Protein AF-A0A7Y3EEB5-F1 (afdb_monomer_lite)

Secondary structure (DSSP, 8-state):
-PPPPPP----THHHHHHHHHHHHHH-HHHHHHHHHHHHHHHHHHHHHHH--STT--HHHHHHHHHHHHHHHTS---EEEEEETTEEEEE-TT---

Radius of gyration: 15.83 Å; chains: 1; bounding box: 39×32×39 Å

pLDDT: mean 84.34, std 13.28, range [39.22, 98.06]

Foldseek 3Di:
DDDQDDDDADDPVVVVVQLVVLCVPPNNVVSVVVVVVVVVVVVVSQLVVQPDDDDDDPVSSQVVVQVVCVVNVQAGWDWDDPDVPDIDIDGPPHPD

Sequence (96 aa):
MESPSPGISLPASTFVHLRAALTDVCGQRRAIQALQAAGFAAGESIAALLVTEAEAAAGTFWRRMGAHFEHSGWGSLHHAAPHPGVEVLSSPDWSE

Structure (mmCIF, N/CA/C/O backbone):
data_AF-A0A7Y3EEB5-F1
#
_entry.id   AF-A0A7Y3EEB5-F1
#
loop_
_atom_site.group_PDB
_atom_site.id
_atom_site.type_symbol
_atom_site.label_atom_id
_atom_site.label_alt_id
_atom_site.label_comp_id
_atom_site.label_asym_id
_atom_site.label_entity_id
_atom_site.label_seq_id
_atom_site.pdbx_PDB_ins_code
_atom_site.Cartn_x
_atom_site.Cartn_y
_atom_site.Cartn_z
_atom_site.occupancy
_atom_site.B_iso_or_equiv
_atom_site.auth_seq_id
_atom_site.auth_comp_id
_atom_site.auth_asym_id
_atom_site.auth_atom_id
_atom_site.pdbx_PDB_model_num
ATOM 1 N N . MET A 1 1 ? -4.879 -20.242 -14.822 1.00 39.22 1 MET A N 1
ATOM 2 C CA . MET A 1 1 ? -4.972 -18.797 -15.098 1.00 39.22 1 MET A CA 1
ATOM 3 C C . MET A 1 1 ? -6.071 -18.275 -14.187 1.00 39.22 1 MET A C 1
ATOM 5 O O . MET A 1 1 ? -7.240 -18.403 -14.530 1.00 39.22 1 MET A O 1
ATOM 9 N N . GLU A 1 2 ? -5.721 -17.888 -12.957 1.00 40.00 2 GLU A N 1
ATOM 10 C CA . GLU A 1 2 ? -6.698 -17.307 -12.026 1.00 40.00 2 GLU A CA 1
ATOM 11 C C . GLU A 1 2 ? -7.218 -15.998 -12.619 1.00 40.00 2 GLU A C 1
ATOM 13 O O . GLU A 1 2 ? -6.457 -15.209 -13.178 1.00 40.00 2 GLU A O 1
ATOM 18 N N . SER A 1 3 ? -8.537 -15.817 -12.580 1.00 45.16 3 SER A N 1
ATOM 19 C CA . SER A 1 3 ? -9.158 -14.556 -12.982 1.00 45.16 3 SER A CA 1
ATOM 20 C C . SER A 1 3 ? -8.743 -13.474 -11.982 1.00 45.16 3 SER A C 1
ATOM 22 O O . SER A 1 3 ? -8.649 -13.791 -10.795 1.00 45.16 3 SER A O 1
ATOM 24 N N . PRO A 1 4 ? -8.492 -12.223 -12.409 1.00 55.62 4 PRO A N 1
ATOM 25 C CA . PRO A 1 4 ? -8.182 -11.155 -11.468 1.00 55.62 4 PRO A CA 1
ATOM 26 C C . PRO A 1 4 ? -9.318 -11.045 -10.449 1.00 55.62 4 PRO A C 1
ATOM 28 O O . PRO A 1 4 ? -10.492 -11.008 -10.829 1.00 55.62 4 PRO A O 1
ATOM 31 N N . SER A 1 5 ? -8.973 -11.038 -9.160 1.00 60.47 5 SER A N 1
ATOM 32 C CA . SER A 1 5 ? -9.951 -10.869 -8.087 1.00 60.47 5 SER A CA 1
ATOM 33 C C . SER A 1 5 ? -10.775 -9.601 -8.337 1.00 60.47 5 SER A C 1
ATOM 35 O O . SER A 1 5 ? -10.194 -8.557 -8.648 1.00 60.47 5 SER A O 1
ATOM 37 N N . PRO A 1 6 ? -12.115 -9.658 -8.230 1.00 70.75 6 PRO A N 1
ATOM 38 C CA . PRO A 1 6 ? -12.956 -8.491 -8.456 1.00 70.75 6 PRO A CA 1
ATOM 39 C C . PRO A 1 6 ? -12.612 -7.387 -7.449 1.00 70.75 6 PRO A C 1
ATOM 41 O O . PRO A 1 6 ? -12.572 -7.623 -6.242 1.00 70.75 6 PRO A O 1
ATOM 44 N N . GLY A 1 7 ? -12.360 -6.180 -7.958 1.00 78.31 7 GLY A N 1
ATOM 45 C CA . GLY A 1 7 ? -12.159 -4.985 -7.142 1.00 78.31 7 GLY A CA 1
ATOM 46 C C . GLY A 1 7 ? -13.485 -4.393 -6.665 1.00 78.31 7 GLY A C 1
ATOM 47 O O . GLY A 1 7 ? -14.523 -4.563 -7.306 1.00 78.31 7 GLY A O 1
ATOM 48 N N . ILE A 1 8 ? -13.444 -3.668 -5.547 1.00 86.12 8 ILE A N 1
ATOM 49 C CA . ILE A 1 8 ? -14.574 -2.885 -5.037 1.00 86.12 8 ILE A CA 1
ATOM 50 C C . ILE A 1 8 ? -14.149 -1.427 -4.856 1.00 86.12 8 ILE A C 1
ATOM 52 O O . ILE A 1 8 ? -13.045 -1.152 -4.392 1.00 86.12 8 ILE A O 1
ATOM 56 N N . SER A 1 9 ? -15.029 -0.489 -5.205 1.00 87.69 9 SER A N 1
ATOM 57 C CA . SER A 1 9 ? -14.825 0.936 -4.934 1.00 87.69 9 SER A CA 1
ATOM 58 C C . SER A 1 9 ? -15.505 1.309 -3.623 1.00 87.69 9 SER A C 1
ATOM 60 O O . SER A 1 9 ? -16.696 1.056 -3.441 1.00 87.69 9 SER A O 1
ATOM 62 N N . LEU A 1 10 ? -14.750 1.925 -2.717 1.00 87.62 10 LEU A N 1
ATOM 63 C CA . LEU A 1 1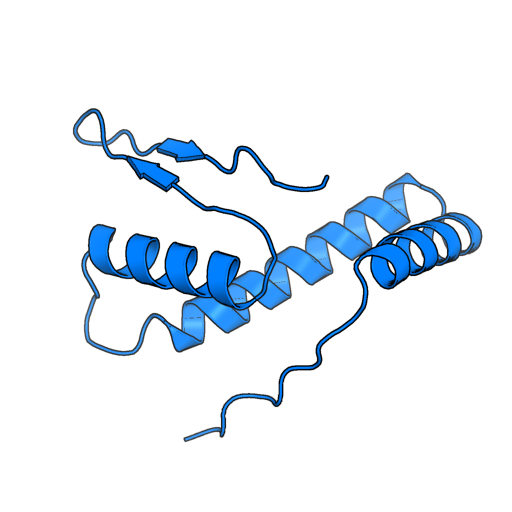0 ? -15.234 2.378 -1.417 1.00 87.62 10 LEU A CA 1
ATOM 64 C C . LEU A 1 10 ? -14.938 3.874 -1.246 1.00 87.62 10 LEU A C 1
ATOM 66 O O . LEU A 1 10 ? -13.875 4.328 -1.674 1.00 87.62 10 LEU A O 1
ATOM 70 N N . PRO A 1 11 ? -15.826 4.654 -0.601 1.00 90.19 11 PRO A N 1
ATOM 71 C CA . PRO A 1 11 ? -15.485 6.002 -0.161 1.00 90.19 11 PRO A CA 1
ATOM 72 C C . PRO A 1 11 ? -14.274 5.975 0.780 1.00 90.19 11 PRO A C 1
ATOM 74 O O . PRO A 1 11 ? -14.200 5.129 1.670 1.00 90.19 11 PRO A O 1
ATOM 77 N N . ALA A 1 12 ? -13.358 6.940 0.657 1.00 86.44 12 ALA A N 1
ATOM 78 C CA . ALA A 1 12 ? -12.169 7.011 1.517 1.00 86.44 12 ALA A CA 1
ATOM 79 C C . ALA A 1 12 ? -12.516 7.061 3.022 1.00 86.44 12 ALA A C 1
ATOM 81 O O . ALA A 1 12 ? -11.792 6.519 3.858 1.00 86.44 12 ALA A O 1
ATOM 82 N N . SER A 1 13 ? -13.676 7.630 3.375 1.00 90.38 13 SER A N 1
ATOM 83 C CA . SER A 1 13 ? -14.193 7.647 4.750 1.00 90.38 13 SER A CA 1
ATOM 84 C C . SER A 1 13 ? -14.389 6.247 5.346 1.00 90.38 13 SER A C 1
ATOM 86 O O . SER A 1 13 ? -14.284 6.087 6.562 1.00 90.38 13 SER A O 1
ATOM 88 N N . THR A 1 14 ? -14.599 5.211 4.527 1.00 92.44 14 THR A N 1
ATOM 89 C CA . THR A 1 14 ? -14.684 3.821 4.991 1.00 92.44 14 THR A CA 1
ATOM 90 C C . THR A 1 14 ? -13.402 3.385 5.703 1.00 92.44 14 THR A C 1
ATOM 92 O O . THR A 1 14 ? -13.486 2.743 6.750 1.00 92.44 14 THR A O 1
ATOM 95 N N . PHE A 1 15 ? -12.222 3.786 5.217 1.00 89.50 15 PHE A N 1
ATOM 96 C CA . PHE A 1 15 ? -10.947 3.452 5.864 1.00 89.50 15 PHE A CA 1
ATOM 97 C C . PHE A 1 15 ? -10.744 4.199 7.186 1.00 89.50 15 PHE A C 1
ATOM 99 O O . PHE A 1 15 ? -10.184 3.636 8.127 1.00 89.50 15 PHE A O 1
ATOM 106 N N . VAL A 1 16 ? -11.269 5.424 7.306 1.00 91.38 16 VAL A N 1
ATOM 107 C CA . VAL A 1 16 ? -11.270 6.177 8.573 1.00 91.38 16 VAL A CA 1
ATOM 108 C C . VAL A 1 16 ? -12.095 5.437 9.626 1.00 91.38 16 VAL A C 1
ATOM 110 O O . VAL A 1 16 ? -11.624 5.214 10.743 1.00 91.38 16 VAL A O 1
ATOM 113 N N . HIS A 1 17 ? -13.301 4.992 9.263 1.00 95.50 17 HIS A N 1
ATOM 114 C CA . HIS A 1 17 ? -14.158 4.216 10.160 1.00 95.50 17 HIS A CA 1
ATOM 115 C C . HIS A 1 17 ? -13.555 2.849 10.505 1.00 95.50 17 HIS A C 1
ATOM 117 O O . HIS A 1 17 ? -13.600 2.444 11.666 1.00 95.50 17 HIS A O 1
ATOM 123 N N . LEU A 1 18 ? -12.935 2.166 9.537 1.00 94.62 18 LEU A N 1
ATOM 124 C CA . LEU A 1 18 ? -12.254 0.892 9.771 1.00 94.62 18 LEU A CA 1
ATOM 125 C C . LEU A 1 18 ? -11.081 1.049 10.747 1.00 94.62 18 LEU A C 1
ATOM 127 O O . L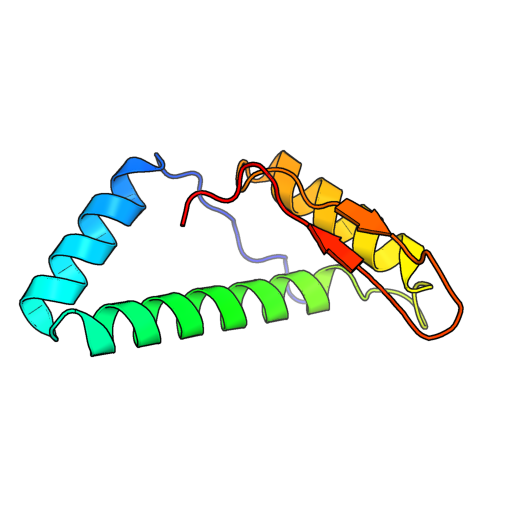EU A 1 18 ? -10.974 0.287 11.705 1.00 94.62 18 LEU A O 1
ATOM 131 N N . ARG A 1 19 ? -10.232 2.067 10.558 1.00 94.69 19 ARG A N 1
ATOM 132 C CA . ARG A 1 19 ? -9.122 2.372 11.472 1.00 94.69 19 ARG A CA 1
ATOM 133 C C . ARG A 1 19 ? -9.622 2.688 12.880 1.00 94.69 19 ARG A C 1
ATOM 135 O O . ARG A 1 19 ? -9.022 2.215 13.847 1.00 94.69 19 ARG A O 1
ATOM 142 N N . ALA A 1 20 ? -10.700 3.462 13.007 1.00 96.12 20 ALA A N 1
ATOM 143 C CA . ALA A 1 20 ? -11.305 3.779 14.299 1.00 96.12 20 ALA A CA 1
ATOM 144 C C . ALA A 1 20 ? -11.827 2.517 15.005 1.00 96.12 20 ALA A C 1
ATOM 146 O O . ALA A 1 20 ? -11.470 2.276 16.156 1.00 96.12 20 ALA A O 1
ATOM 147 N N . ALA A 1 21 ? -12.579 1.670 14.297 1.00 97.75 21 ALA A N 1
ATOM 148 C CA . ALA A 1 21 ? -13.097 0.413 14.834 1.00 97.75 21 ALA A CA 1
ATOM 149 C C . ALA A 1 21 ? -11.973 -0.552 15.249 1.00 97.75 21 ALA A C 1
ATOM 151 O O . ALA A 1 21 ? -12.007 -1.124 16.335 1.00 97.75 21 ALA A O 1
ATOM 152 N N . LEU A 1 22 ? -10.929 -0.696 14.425 1.00 97.19 22 LEU A N 1
ATOM 153 C CA . LEU A 1 22 ? -9.760 -1.509 14.771 1.00 97.19 22 LEU A CA 1
ATOM 154 C C . LEU A 1 22 ? -9.032 -0.958 16.001 1.00 97.19 22 LEU A C 1
ATOM 156 O O . LEU A 1 22 ? -8.598 -1.728 16.856 1.00 97.19 22 LEU A O 1
ATOM 160 N N . THR A 1 23 ? -8.910 0.367 16.104 1.00 97.69 23 THR A N 1
ATOM 161 C CA . THR A 1 23 ? -8.275 1.026 17.252 1.00 97.69 23 THR A CA 1
ATOM 162 C C . THR A 1 23 ? -9.043 0.763 18.542 1.00 97.69 23 THR A C 1
ATOM 164 O O . THR A 1 23 ? -8.409 0.477 19.554 1.00 97.69 23 THR A O 1
ATOM 167 N N . ASP A 1 24 ? -10.374 0.805 18.500 1.00 98.06 24 ASP A N 1
ATOM 168 C CA . ASP A 1 24 ? -11.238 0.506 19.646 1.00 98.06 24 ASP A CA 1
ATOM 169 C C . ASP A 1 24 ? -11.093 -0.957 20.105 1.00 98.06 24 ASP A C 1
ATOM 171 O O . ASP A 1 24 ? -10.890 -1.235 21.285 1.00 98.06 24 ASP A O 1
ATOM 175 N N . VAL A 1 25 ? -11.076 -1.900 19.157 1.00 97.81 25 VAL A N 1
ATOM 176 C CA . VAL A 1 25 ? -11.012 -3.340 19.457 1.00 97.81 25 VAL A CA 1
ATOM 177 C C . VAL A 1 25 ? -9.636 -3.795 19.953 1.00 97.81 25 VAL A C 1
ATOM 179 O O . VAL A 1 25 ? -9.551 -4.623 20.860 1.00 97.81 25 VAL A O 1
ATOM 182 N N . CYS A 1 26 ? -8.542 -3.327 19.342 1.00 96.31 26 CYS A N 1
ATOM 183 C CA . CYS A 1 26 ? -7.205 -3.884 19.599 1.00 96.31 26 CYS A CA 1
ATOM 184 C C . CYS A 1 26 ? -6.136 -2.867 20.028 1.00 96.31 26 CYS A C 1
ATOM 186 O O . CYS A 1 26 ? -4.994 -3.258 20.297 1.00 96.31 26 CYS A O 1
ATOM 188 N N . GLY A 1 27 ? -6.495 -1.588 20.146 1.00 97.25 27 GLY A N 1
ATOM 189 C CA . GLY A 1 27 ? -5.583 -0.498 20.472 1.00 97.25 27 GLY A CA 1
ATOM 190 C C . GLY A 1 27 ? -4.814 0.028 19.256 1.00 97.25 27 GLY A C 1
ATOM 191 O O . GLY A 1 27 ? -4.522 -0.692 18.300 1.00 97.25 27 GLY A O 1
ATOM 192 N N . GLN A 1 28 ? -4.418 1.301 19.322 1.00 95.31 28 GLN A N 1
ATOM 193 C CA . GLN A 1 28 ? -3.833 2.051 18.201 1.00 95.31 28 GLN A CA 1
ATOM 194 C C . GLN A 1 28 ? -2.645 1.346 17.531 1.00 95.31 28 GLN A C 1
ATOM 196 O O . GLN A 1 28 ? -2.593 1.248 16.308 1.00 95.31 28 GLN A O 1
ATOM 201 N N . ARG A 1 29 ? -1.689 0.828 18.315 1.00 96.44 29 ARG A N 1
ATOM 202 C CA . ARG A 1 29 ? -0.482 0.195 17.758 1.00 96.44 29 ARG A CA 1
ATOM 203 C C . ARG A 1 29 ? -0.810 -1.051 16.935 1.00 96.44 29 ARG A C 1
ATOM 205 O O . ARG A 1 29 ? -0.265 -1.216 15.850 1.00 96.44 29 ARG A O 1
ATOM 212 N N . ARG A 1 30 ? -1.688 -1.921 17.445 1.00 96.31 30 ARG A N 1
ATOM 213 C CA . ARG A 1 30 ? -2.072 -3.156 16.744 1.00 96.31 30 ARG A CA 1
ATOM 214 C C . ARG A 1 30 ? -2.940 -2.855 15.528 1.00 96.31 30 ARG A C 1
ATOM 216 O O . ARG A 1 30 ? -2.762 -3.502 14.506 1.00 96.31 30 ARG A O 1
ATOM 223 N N . ALA A 1 31 ? -3.802 -1.841 15.611 1.00 95.88 31 ALA A N 1
ATOM 224 C CA . ALA A 1 31 ? -4.585 -1.375 14.473 1.00 95.88 31 ALA A CA 1
ATOM 225 C C . ALA A 1 31 ? -3.684 -0.893 13.324 1.00 95.88 31 ALA A C 1
ATOM 227 O O . ALA A 1 31 ? -3.875 -1.313 12.188 1.00 95.88 31 ALA A O 1
ATOM 228 N N . ILE A 1 32 ? -2.658 -0.087 13.625 1.00 93.94 32 ILE A N 1
ATOM 229 C CA . ILE A 1 32 ? -1.666 0.355 12.629 1.00 93.94 32 ILE A CA 1
ATOM 230 C C . ILE A 1 32 ? -0.943 -0.847 12.012 1.00 93.94 32 ILE A C 1
ATOM 232 O O . ILE A 1 32 ? -0.878 -0.956 10.794 1.00 93.94 32 ILE A O 1
ATOM 236 N N . GLN A 1 33 ? -0.455 -1.779 12.833 1.00 95.31 33 GLN A N 1
ATOM 237 C CA . GLN A 1 33 ? 0.238 -2.976 12.341 1.00 95.31 33 GLN A CA 1
ATOM 238 C C . GLN A 1 33 ? -0.651 -3.839 11.436 1.00 95.31 33 GLN A C 1
ATOM 240 O O . GLN A 1 33 ? -0.186 -4.347 10.419 1.00 95.31 33 GLN A O 1
ATOM 245 N N . ALA A 1 34 ? -1.930 -3.993 11.785 1.00 95.12 34 ALA A N 1
ATOM 246 C CA . ALA A 1 34 ? -2.887 -4.747 10.982 1.00 95.12 34 ALA A CA 1
ATOM 247 C C . ALA A 1 34 ? -3.160 -4.069 9.631 1.00 95.12 34 ALA A C 1
ATOM 249 O O . ALA A 1 34 ? -3.171 -4.742 8.603 1.00 95.12 34 ALA A O 1
ATOM 250 N N . LEU A 1 35 ? -3.332 -2.744 9.622 1.00 93.06 35 LEU A N 1
ATOM 251 C CA . LEU A 1 35 ? -3.517 -1.972 8.391 1.00 93.06 35 LEU A CA 1
ATOM 252 C C . LEU A 1 35 ? -2.271 -2.016 7.497 1.00 93.06 35 LEU A C 1
ATOM 254 O O . LEU A 1 35 ? -2.399 -2.230 6.295 1.00 93.06 35 LEU A O 1
ATOM 258 N N . GLN A 1 36 ? -1.073 -1.919 8.079 1.00 92.19 36 GLN A N 1
ATOM 259 C CA . GLN A 1 36 ? 0.190 -2.079 7.352 1.00 92.19 36 GLN A CA 1
ATOM 260 C C . GLN A 1 36 ? 0.317 -3.472 6.727 1.00 92.19 36 GLN A C 1
ATOM 262 O O . GLN A 1 36 ? 0.683 -3.589 5.561 1.00 92.19 36 GLN A O 1
ATOM 267 N N . ALA A 1 37 ? -0.022 -4.528 7.472 1.00 94.44 37 ALA A N 1
ATOM 268 C CA . ALA A 1 37 ? -0.005 -5.894 6.952 1.00 94.44 37 ALA A CA 1
ATOM 269 C C . ALA A 1 37 ? -1.015 -6.086 5.808 1.00 94.44 37 ALA A C 1
ATOM 271 O O . ALA A 1 37 ? -0.694 -6.723 4.806 1.00 94.44 37 ALA A O 1
ATOM 272 N N . ALA A 1 38 ? -2.211 -5.500 5.928 1.00 92.94 38 ALA A N 1
ATOM 273 C CA . ALA A 1 38 ? -3.215 -5.525 4.868 1.00 92.94 38 ALA A CA 1
ATOM 274 C C . ALA A 1 38 ? -2.740 -4.777 3.610 1.00 92.94 38 ALA A C 1
ATOM 276 O O . ALA A 1 38 ? -2.872 -5.300 2.504 1.00 92.94 38 ALA A O 1
ATOM 277 N N . GLY A 1 39 ? -2.142 -3.592 3.775 1.00 90.25 39 GLY A N 1
ATOM 278 C CA . GLY A 1 39 ? -1.560 -2.820 2.676 1.00 90.25 39 GLY A CA 1
ATOM 279 C C . GLY A 1 39 ? -0.411 -3.555 1.983 1.00 90.25 39 GLY A C 1
ATOM 280 O O . GLY A 1 39 ? -0.367 -3.603 0.756 1.00 90.25 39 GLY A O 1
ATOM 281 N N . PHE A 1 40 ? 0.472 -4.198 2.752 1.00 89.69 40 PHE A N 1
ATOM 282 C CA . PHE A 1 40 ? 1.563 -5.012 2.213 1.00 89.69 40 PHE A CA 1
ATOM 283 C C . PHE A 1 40 ? 1.038 -6.182 1.367 1.00 89.69 40 PHE A C 1
ATOM 285 O O . PHE A 1 40 ? 1.429 -6.316 0.211 1.00 89.69 40 PHE A O 1
ATOM 292 N N . ALA A 1 41 ? 0.091 -6.966 1.892 1.00 91.56 41 ALA A N 1
ATOM 293 C CA . ALA A 1 41 ? -0.495 -8.099 1.171 1.00 91.56 41 ALA A CA 1
ATOM 294 C C . ALA A 1 41 ? -1.246 -7.670 -0.108 1.00 91.56 41 ALA A C 1
ATOM 296 O O . ALA A 1 41 ? -1.195 -8.354 -1.137 1.00 91.56 41 ALA A O 1
ATOM 297 N N . ALA A 1 42 ? -1.925 -6.517 -0.068 1.00 89.25 42 ALA A N 1
ATOM 298 C CA . ALA A 1 42 ? -2.534 -5.925 -1.256 1.00 89.25 42 ALA A CA 1
ATOM 299 C C . ALA A 1 42 ? -1.467 -5.546 -2.298 1.00 89.25 42 ALA A C 1
ATOM 301 O O . ALA A 1 42 ? -1.604 -5.891 -3.472 1.00 89.25 42 ALA A O 1
ATOM 302 N N . GLY A 1 43 ? -0.377 -4.905 -1.864 1.00 88.69 43 GLY A N 1
ATOM 303 C CA . GLY A 1 43 ? 0.757 -4.549 -2.715 1.00 88.69 43 GLY A CA 1
ATOM 304 C C . GLY A 1 43 ? 1.429 -5.760 -3.368 1.00 88.69 43 GLY A C 1
ATOM 305 O O . GLY A 1 43 ? 1.699 -5.723 -4.566 1.00 88.69 43 GLY A O 1
ATOM 306 N N . GLU A 1 44 ? 1.634 -6.853 -2.627 1.00 90.38 44 GLU A N 1
ATOM 307 C CA . GLU A 1 44 ? 2.168 -8.111 -3.173 1.00 90.38 44 GLU A CA 1
ATOM 308 C C . GLU A 1 44 ? 1.265 -8.684 -4.269 1.00 90.38 44 GLU A C 1
ATOM 310 O O . GLU A 1 44 ? 1.743 -9.072 -5.337 1.00 90.38 44 GLU A O 1
ATOM 315 N N . SER A 1 45 ? -0.049 -8.681 -4.036 1.00 88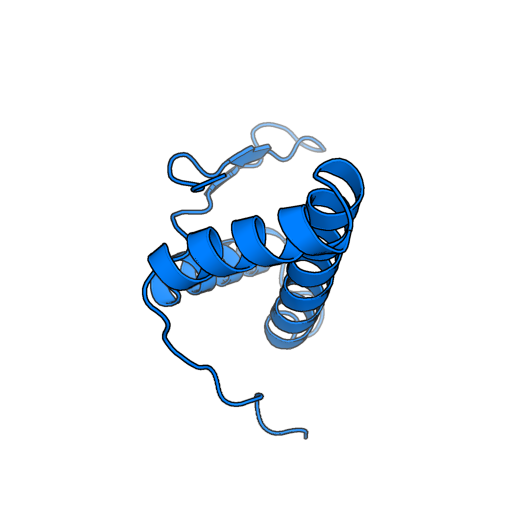.69 45 SER A N 1
ATOM 316 C CA . SER A 1 45 ? -1.031 -9.169 -5.008 1.00 88.69 45 SER A CA 1
ATOM 317 C C . SER A 1 45 ? -1.013 -8.333 -6.293 1.00 88.69 45 SER A C 1
ATOM 319 O O . SER A 1 45 ? -1.019 -8.881 -7.393 1.00 88.69 45 SER A O 1
ATOM 321 N N . ILE A 1 46 ? -0.933 -7.004 -6.169 1.00 88.06 46 ILE A N 1
ATOM 322 C CA . ILE A 1 46 ? -0.827 -6.091 -7.316 1.00 88.06 46 ILE A CA 1
ATOM 323 C C . ILE A 1 46 ? 0.498 -6.316 -8.052 1.00 88.06 46 ILE A C 1
ATOM 325 O O . ILE A 1 46 ? 0.507 -6.451 -9.274 1.00 88.06 46 ILE A O 1
ATOM 329 N N . ALA A 1 47 ? 1.616 -6.408 -7.329 1.00 87.25 47 ALA A N 1
ATOM 330 C CA . ALA A 1 47 ? 2.926 -6.645 -7.923 1.00 87.25 47 ALA A CA 1
ATOM 331 C C . ALA A 1 47 ? 2.950 -7.951 -8.733 1.00 87.25 47 ALA A C 1
ATOM 333 O O . ALA A 1 47 ? 3.414 -7.945 -9.873 1.00 87.25 47 ALA A O 1
ATOM 334 N N . ALA A 1 48 ? 2.373 -9.034 -8.205 1.00 87.38 48 ALA A N 1
ATOM 335 C CA . ALA A 1 48 ? 2.271 -10.313 -8.905 1.00 87.38 48 ALA A CA 1
ATOM 336 C C . ALA A 1 48 ? 1.480 -10.221 -10.226 1.00 87.38 48 ALA A C 1
ATOM 338 O O . ALA A 1 48 ? 1.836 -10.880 -11.200 1.00 87.38 48 ALA A O 1
ATOM 339 N N . LEU A 1 49 ? 0.444 -9.376 -10.297 1.00 84.25 49 LEU A N 1
ATOM 340 C CA . LEU A 1 49 ? -0.319 -9.139 -11.532 1.00 84.25 49 LEU A CA 1
ATOM 341 C C . LEU A 1 49 ? 0.463 -8.304 -12.558 1.00 84.25 49 LEU A C 1
ATOM 343 O O . LEU A 1 49 ? 0.316 -8.485 -13.770 1.00 84.25 49 LEU A O 1
ATOM 347 N N . LEU A 1 50 ? 1.286 -7.369 -12.083 1.00 83.56 50 LEU A N 1
ATOM 348 C CA . LEU A 1 50 ? 2.058 -6.465 -12.936 1.00 83.56 50 LEU A CA 1
ATOM 349 C C . LEU A 1 50 ? 3.319 -7.120 -13.521 1.00 83.56 50 LEU A C 1
ATOM 351 O O . LEU A 1 50 ? 3.778 -6.708 -14.596 1.00 83.56 50 LEU A O 1
ATOM 355 N N . VAL A 1 51 ? 3.854 -8.139 -12.842 1.00 80.56 51 VAL A N 1
ATOM 356 C CA . VAL A 1 51 ? 4.997 -8.957 -13.271 1.00 80.56 51 VAL A CA 1
ATOM 357 C C . VAL A 1 51 ? 4.490 -10.121 -14.130 1.00 80.56 51 VAL A C 1
ATOM 359 O O . VAL A 1 51 ? 4.390 -11.257 -13.682 1.00 80.56 51 VAL A O 1
ATOM 362 N N . THR A 1 52 ? 4.110 -9.837 -15.378 1.00 68.69 52 THR A N 1
ATOM 363 C CA . THR A 1 52 ? 3.517 -10.844 -16.287 1.00 68.69 52 THR A CA 1
ATOM 364 C C . THR A 1 52 ? 4.266 -11.090 -17.598 1.00 68.69 52 THR A C 1
ATOM 366 O O . THR A 1 52 ? 3.730 -11.754 -18.473 1.00 68.69 52 THR A O 1
ATOM 369 N N . GLU A 1 53 ? 5.530 -10.685 -17.718 1.00 56.84 53 GLU A N 1
ATOM 370 C CA . GLU A 1 53 ? 6.473 -11.232 -18.712 1.00 56.84 53 GLU A CA 1
ATOM 371 C C . GLU A 1 53 ? 7.888 -11.245 -18.123 1.00 56.84 53 GLU A C 1
ATOM 373 O O . GLU A 1 53 ? 8.143 -10.534 -17.147 1.00 56.84 53 GLU A O 1
ATOM 378 N N . ALA A 1 54 ? 8.774 -12.073 -18.696 1.00 52.25 54 ALA A N 1
ATOM 379 C CA . ALA A 1 54 ? 10.173 -12.231 -18.300 1.00 52.25 54 ALA A CA 1
ATOM 380 C C . ALA A 1 54 ? 10.835 -10.863 -18.060 1.00 52.25 54 ALA A C 1
ATOM 382 O O . ALA A 1 54 ? 11.168 -10.148 -18.999 1.00 52.25 54 ALA A O 1
ATOM 383 N N . GLU A 1 55 ? 10.949 -10.512 -16.777 1.00 59.75 55 GLU A N 1
ATOM 384 C CA . GLU A 1 55 ? 11.625 -9.333 -16.237 1.00 59.75 55 GLU A CA 1
ATOM 385 C C . GLU A 1 55 ? 11.252 -8.016 -16.932 1.00 59.75 55 GLU A C 1
ATOM 387 O O . GLU A 1 55 ? 12.047 -7.398 -17.642 1.00 59.75 55 GLU A O 1
ATOM 392 N N . ALA A 1 56 ? 10.035 -7.527 -16.675 1.00 61.62 56 ALA A N 1
ATOM 393 C CA . ALA A 1 56 ? 9.727 -6.127 -16.943 1.00 61.62 56 ALA A CA 1
ATOM 394 C C . ALA A 1 56 ? 10.811 -5.245 -16.296 1.00 61.62 56 ALA A C 1
ATOM 396 O O . ALA A 1 56 ? 10.953 -5.227 -15.074 1.00 61.62 56 ALA A O 1
ATOM 397 N N . ALA A 1 57 ? 11.571 -4.516 -17.122 1.00 76.19 57 ALA A N 1
ATOM 398 C CA . ALA A 1 57 ? 12.575 -3.569 -16.649 1.00 76.19 57 ALA A CA 1
ATOM 399 C C . ALA A 1 57 ? 11.971 -2.676 -15.554 1.00 76.19 57 ALA A C 1
ATOM 401 O O . ALA A 1 57 ? 10.824 -2.243 -15.698 1.00 76.19 57 ALA A O 1
ATOM 402 N N . ALA A 1 58 ? 12.732 -2.381 -14.494 1.00 78.88 58 ALA A N 1
ATOM 403 C CA . ALA A 1 58 ? 12.243 -1.686 -13.296 1.00 78.88 58 ALA A CA 1
AT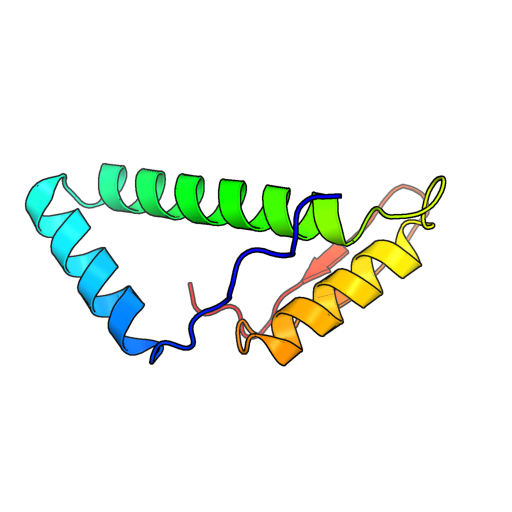OM 404 C C . ALA A 1 58 ? 11.378 -0.447 -13.614 1.00 78.88 58 ALA A C 1
ATOM 406 O O . ALA A 1 58 ? 10.313 -0.261 -13.031 1.00 78.88 58 ALA A O 1
ATOM 407 N N . GLY A 1 59 ? 11.749 0.343 -14.629 1.00 81.88 59 GLY A N 1
ATOM 408 C CA . GLY A 1 59 ? 10.952 1.496 -15.069 1.00 81.88 59 GLY A CA 1
ATOM 409 C C . GLY A 1 59 ? 9.552 1.151 -15.606 1.00 81.88 59 GLY A C 1
ATOM 410 O O . GLY A 1 59 ? 8.599 1.892 -15.377 1.00 81.88 59 GLY A O 1
ATOM 411 N N . THR A 1 60 ? 9.381 0.015 -16.289 1.00 85.88 60 THR A N 1
ATOM 412 C CA . THR A 1 60 ? 8.059 -0.453 -16.740 1.00 85.88 60 THR A CA 1
ATOM 413 C C . THR A 1 60 ? 7.202 -0.907 -15.566 1.00 85.88 60 THR A C 1
ATOM 415 O O . THR A 1 60 ? 6.010 -0.596 -15.551 1.00 85.88 60 THR A O 1
ATOM 418 N N . PHE A 1 61 ? 7.797 -1.600 -14.591 1.00 88.00 61 PHE A N 1
ATOM 419 C CA . PHE A 1 61 ? 7.107 -1.987 -13.362 1.00 88.00 61 PHE A CA 1
ATOM 420 C C . PHE A 1 61 ? 6.579 -0.753 -12.624 1.00 88.00 61 PHE A C 1
ATOM 422 O O . PHE A 1 61 ? 5.373 -0.642 -12.408 1.00 88.00 61 PHE A O 1
ATOM 429 N N . TRP A 1 62 ? 7.446 0.222 -12.339 1.00 89.00 62 TRP A N 1
ATOM 430 C CA . TRP A 1 62 ? 7.056 1.419 -11.596 1.00 89.00 62 TRP A CA 1
ATOM 431 C C . TRP A 1 62 ? 6.023 2.273 -12.326 1.00 89.00 62 TRP A C 1
ATOM 433 O O . TRP A 1 62 ? 5.075 2.748 -11.707 1.00 89.00 62 TRP A O 1
ATOM 443 N N . ARG A 1 63 ? 6.126 2.396 -13.655 1.00 88.81 63 ARG A N 1
ATOM 444 C CA . ARG A 1 63 ? 5.099 3.073 -14.460 1.00 88.81 63 ARG A CA 1
ATOM 445 C C . ARG A 1 63 ? 3.738 2.379 -14.363 1.00 88.81 63 ARG A C 1
ATOM 447 O O . ARG A 1 63 ? 2.720 3.054 -14.259 1.00 88.81 63 ARG A O 1
ATOM 454 N N . ARG A 1 64 ? 3.702 1.042 -14.412 1.00 90.31 64 ARG A N 1
ATOM 455 C CA . ARG A 1 64 ? 2.453 0.276 -14.268 1.00 90.31 64 ARG A CA 1
ATOM 456 C C . ARG A 1 64 ? 1.880 0.393 -12.855 1.00 90.31 64 ARG A C 1
ATOM 458 O O . ARG A 1 64 ? 0.671 0.531 -12.715 1.00 90.31 64 ARG A O 1
ATOM 465 N N . MET A 1 65 ? 2.741 0.382 -11.838 1.00 89.88 65 MET A N 1
ATOM 466 C CA . MET A 1 65 ? 2.339 0.582 -10.447 1.00 89.88 65 MET A CA 1
ATOM 467 C C . MET A 1 65 ? 1.729 1.974 -10.237 1.00 89.88 65 MET A C 1
ATOM 469 O O . MET A 1 65 ? 0.649 2.080 -9.666 1.00 89.88 65 MET A O 1
ATOM 473 N N . GLY A 1 66 ? 2.357 3.027 -10.771 1.00 90.38 66 GLY A N 1
ATOM 474 C CA . GLY A 1 66 ? 1.811 4.385 -10.709 1.00 90.38 66 GLY A CA 1
ATOM 475 C C . GLY A 1 66 ? 0.459 4.514 -11.406 1.00 90.38 66 GLY A C 1
ATOM 476 O O . GLY A 1 66 ? -0.489 5.012 -10.808 1.00 90.38 66 GLY A O 1
ATOM 477 N N . ALA A 1 67 ? 0.321 3.956 -12.613 1.00 89.94 67 ALA A N 1
ATOM 478 C CA . ALA A 1 67 ? -0.964 3.934 -13.313 1.00 89.94 67 ALA A CA 1
ATOM 479 C C . ALA A 1 67 ? -2.054 3.180 -12.527 1.00 89.94 67 ALA A C 1
ATOM 481 O O . ALA A 1 67 ? -3.219 3.571 -12.554 1.00 89.94 67 ALA A O 1
ATOM 482 N N . HIS A 1 68 ? -1.691 2.108 -11.815 1.00 89.62 68 HIS A N 1
ATOM 483 C CA . HIS A 1 68 ? -2.628 1.375 -10.967 1.00 89.62 68 HIS A CA 1
ATOM 484 C C . HIS A 1 68 ? -3.092 2.202 -9.760 1.00 89.62 68 HIS A C 1
ATOM 486 O O . HIS A 1 68 ? -4.287 2.210 -9.462 1.00 89.62 68 HIS A O 1
ATOM 492 N N . PHE A 1 69 ? -2.177 2.909 -9.090 1.00 89.25 69 PHE A N 1
ATOM 493 C CA . PHE A 1 69 ? -2.501 3.787 -7.959 1.00 89.25 69 PHE A CA 1
ATOM 494 C C . PHE A 1 69 ? -3.443 4.919 -8.382 1.00 89.25 69 PHE A C 1
ATOM 496 O O . PHE A 1 69 ? -4.485 5.113 -7.752 1.00 89.25 69 PHE A O 1
ATOM 503 N N . GLU A 1 70 ? -3.141 5.584 -9.501 1.00 89.56 70 GLU A N 1
ATOM 504 C CA . GLU A 1 70 ? -3.981 6.650 -10.052 1.00 89.56 70 GLU A CA 1
ATOM 505 C C . GLU A 1 70 ? -5.369 6.126 -10.442 1.00 89.56 70 GLU A C 1
ATOM 507 O O . GLU A 1 70 ? -6.387 6.704 -10.059 1.00 89.56 70 GLU A O 1
ATOM 512 N N . HIS A 1 71 ? -5.430 4.992 -11.150 1.00 88.38 71 HIS A N 1
ATOM 513 C CA . HIS A 1 71 ? -6.697 4.377 -11.552 1.00 88.38 71 HIS A CA 1
ATOM 514 C C . HIS A 1 71 ? -7.554 3.943 -10.354 1.00 88.38 71 HIS A C 1
ATOM 516 O O . HI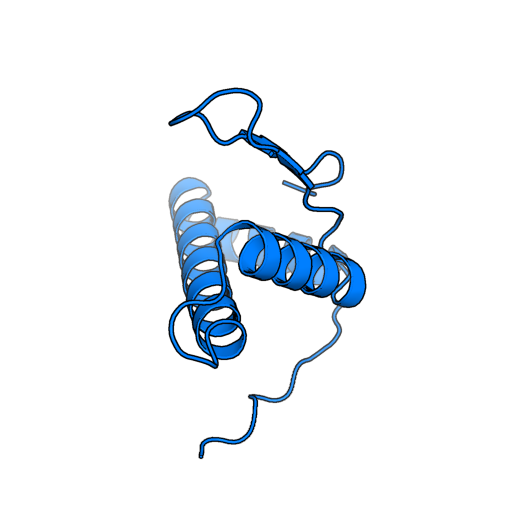S A 1 71 ? -8.780 4.017 -10.411 1.00 88.38 71 HIS A O 1
ATOM 522 N N . SER A 1 72 ? -6.912 3.511 -9.268 1.00 86.25 72 SER A N 1
ATOM 523 C CA . SER A 1 72 ? -7.586 3.064 -8.044 1.00 86.25 72 SER A CA 1
ATOM 524 C C . SER A 1 72 ? -7.953 4.217 -7.104 1.00 86.25 72 SER A C 1
ATOM 526 O O . SER A 1 72 ? -8.614 3.990 -6.091 1.00 86.25 72 SER A O 1
ATOM 528 N N . GLY A 1 73 ? -7.539 5.451 -7.419 1.00 87.69 73 GLY A N 1
ATOM 529 C CA . GLY A 1 73 ? -7.755 6.623 -6.571 1.00 87.69 73 GLY A CA 1
ATOM 530 C C . GLY A 1 73 ? -6.942 6.602 -5.273 1.00 87.69 73 GLY A C 1
ATOM 531 O O . GLY A 1 73 ? -7.355 7.216 -4.294 1.00 87.69 73 GLY A O 1
ATOM 532 N N . TRP A 1 74 ? -5.817 5.879 -5.242 1.00 86.88 74 TRP A N 1
ATOM 533 C CA . TRP A 1 74 ? -4.925 5.773 -4.074 1.00 86.88 74 TRP A CA 1
ATOM 534 C C . TRP A 1 74 ? -3.865 6.879 -4.024 1.00 86.88 74 TRP A C 1
ATOM 536 O O . TRP A 1 74 ? -3.043 6.912 -3.111 1.00 86.88 74 TRP A O 1
ATOM 546 N N . GLY A 1 75 ? -3.899 7.774 -5.008 1.00 87.75 75 GLY A N 1
ATOM 547 C CA . GLY A 1 75 ? -2.957 8.865 -5.185 1.00 87.75 75 GLY A CA 1
ATOM 548 C C . GLY A 1 75 ? -1.993 8.614 -6.339 1.00 87.75 75 GLY A C 1
ATOM 549 O O . GLY A 1 75 ? -2.164 7.698 -7.147 1.00 87.75 75 GLY A O 1
ATOM 550 N N . SER A 1 76 ? -0.978 9.456 -6.413 1.00 89.38 76 SER A N 1
ATOM 551 C CA . SER A 1 76 ? 0.095 9.428 -7.395 1.00 89.38 76 SER A CA 1
ATOM 552 C C . SER A 1 76 ? 1.338 8.745 -6.828 1.00 89.38 76 SER A C 1
ATOM 554 O O . SER A 1 76 ? 1.667 8.868 -5.646 1.00 89.38 76 SER A O 1
ATOM 556 N N . LEU A 1 77 ? 2.048 8.007 -7.680 1.00 90.12 77 LEU A N 1
ATOM 557 C CA . LEU A 1 77 ? 3.301 7.344 -7.334 1.00 90.12 77 LEU A CA 1
ATOM 558 C C . LEU A 1 77 ? 4.357 7.694 -8.382 1.00 90.12 77 LEU A C 1
ATOM 560 O O . LEU A 1 77 ? 4.207 7.382 -9.564 1.00 90.12 77 LEU A O 1
ATOM 564 N N . HIS A 1 78 ? 5.445 8.318 -7.943 1.00 88.50 78 HIS A N 1
ATOM 565 C CA . HIS A 1 78 ? 6.536 8.751 -8.803 1.00 88.50 78 HIS A CA 1
ATOM 566 C C . HIS A 1 78 ? 7.809 7.981 -8.474 1.00 88.50 78 HIS A C 1
ATOM 568 O O . HIS A 1 78 ? 8.328 8.053 -7.362 1.00 88.50 78 HIS A O 1
ATOM 574 N N . HIS A 1 79 ? 8.332 7.267 -9.468 1.00 90.75 79 HIS A N 1
ATOM 575 C CA . HIS A 1 79 ? 9.649 6.642 -9.406 1.00 90.75 79 HIS A CA 1
ATOM 576 C C . HIS A 1 79 ? 10.668 7.479 -10.176 1.00 90.75 79 HIS A C 1
ATOM 578 O O . HIS A 1 79 ? 10.398 7.933 -11.289 1.00 90.75 79 HIS A O 1
ATOM 584 N N . ALA A 1 80 ? 11.845 7.667 -9.587 1.00 88.50 80 ALA A N 1
ATOM 585 C CA . ALA A 1 80 ? 12.991 8.295 -10.224 1.00 88.50 80 ALA A CA 1
ATOM 586 C C . ALA A 1 80 ? 14.276 7.536 -9.873 1.00 88.50 80 ALA A C 1
ATOM 588 O O . ALA A 1 80 ? 14.452 7.081 -8.747 1.00 88.50 80 ALA A O 1
ATOM 589 N N . ALA A 1 81 ? 15.212 7.455 -10.817 1.00 87.00 81 ALA A N 1
ATOM 590 C CA . ALA A 1 81 ? 16.542 6.883 -10.606 1.00 87.00 81 ALA A CA 1
ATOM 591 C C . ALA A 1 81 ? 17.610 7.973 -10.827 1.00 87.00 81 ALA A C 1
ATOM 593 O O . ALA A 1 81 ? 18.202 8.043 -11.905 1.00 87.00 81 ALA A O 1
ATOM 594 N N . PRO A 1 82 ? 17.818 8.888 -9.857 1.00 86.31 82 PRO A N 1
ATOM 595 C CA . PRO A 1 82 ? 18.707 10.041 -10.033 1.00 86.31 82 PRO A CA 1
ATOM 596 C C . PRO A 1 82 ? 20.188 9.661 -10.177 1.00 86.31 82 PRO A C 1
ATOM 598 O O . PRO A 1 82 ? 20.970 10.452 -10.700 1.00 86.31 82 PRO A O 1
ATOM 601 N N . HIS A 1 83 ? 20.589 8.473 -9.714 1.00 82.50 83 HIS A N 1
ATOM 602 C CA . HIS A 1 83 ? 21.954 7.963 -9.824 1.00 82.50 83 HIS A CA 1
ATOM 603 C C . HIS A 1 83 ? 21.940 6.429 -9.943 1.00 82.50 83 HIS A C 1
ATOM 605 O O . HIS A 1 83 ? 21.076 5.791 -9.339 1.00 82.50 83 HIS A O 1
ATOM 611 N N . PRO A 1 84 ? 22.901 5.797 -10.646 1.00 82.50 84 PRO A N 1
ATOM 612 C CA . PRO A 1 84 ? 23.081 4.346 -10.601 1.00 82.50 84 PRO A CA 1
ATOM 613 C C . PRO A 1 84 ? 23.113 3.802 -9.162 1.00 82.50 84 PRO A C 1
ATOM 615 O O . PRO A 1 84 ? 23.922 4.245 -8.347 1.00 82.50 84 PRO A O 1
ATOM 618 N N . GLY A 1 85 ? 22.224 2.859 -8.849 1.00 81.62 85 GLY A N 1
ATOM 619 C CA . GLY A 1 85 ? 22.103 2.252 -7.517 1.00 81.62 85 GLY A CA 1
ATOM 620 C C . GLY A 1 85 ? 21.289 3.053 -6.493 1.00 81.62 85 GLY A C 1
ATOM 621 O O . GLY A 1 85 ? 21.112 2.575 -5.377 1.00 81.62 85 GLY A O 1
ATOM 622 N N . VAL A 1 86 ? 20.774 4.235 -6.854 1.00 83.00 86 VAL A N 1
ATOM 623 C CA . VAL A 1 86 ? 19.847 5.012 -6.021 1.00 83.00 86 VAL A CA 1
ATOM 624 C C . VAL A 1 86 ? 18.532 5.171 -6.765 1.00 83.00 86 VAL A C 1
ATOM 626 O O . VAL A 1 86 ? 18.465 5.815 -7.812 1.00 83.00 86 VAL A O 1
ATOM 629 N N . GLU A 1 87 ? 17.476 4.622 -6.180 1.00 86.56 87 GLU A N 1
ATOM 630 C CA . GLU A 1 87 ? 16.106 4.802 -6.642 1.00 86.56 87 GLU A CA 1
ATOM 631 C C . GLU A 1 87 ? 15.307 5.570 -5.590 1.00 86.56 87 GLU A C 1
ATOM 633 O O . GLU A 1 87 ? 15.507 5.411 -4.385 1.00 86.56 87 GLU A O 1
ATOM 638 N N . VAL A 1 88 ? 14.414 6.432 -6.059 1.00 87.75 88 VAL A N 1
ATOM 639 C CA . VAL A 1 88 ? 13.540 7.271 -5.247 1.00 87.75 88 VAL A CA 1
ATOM 640 C C . VAL A 1 88 ? 12.109 6.953 -5.632 1.00 87.75 88 VAL A C 1
ATOM 642 O O . VAL A 1 88 ? 11.762 6.956 -6.813 1.00 87.75 88 VAL A O 1
ATOM 645 N N . LEU A 1 89 ? 11.284 6.709 -4.621 1.00 88.00 89 LEU A N 1
ATOM 646 C CA . LEU A 1 89 ? 9.847 6.548 -4.755 1.00 88.00 89 LEU A CA 1
ATOM 647 C C . LEU A 1 89 ? 9.170 7.623 -3.907 1.00 88.00 89 LEU A C 1
ATOM 649 O O . LEU A 1 89 ? 9.481 7.756 -2.723 1.00 88.00 89 LEU A O 1
ATOM 653 N N . SER A 1 90 ? 8.273 8.402 -4.502 1.00 87.38 90 SER A N 1
ATOM 654 C CA . SER A 1 90 ? 7.504 9.426 -3.797 1.00 87.38 90 SER A CA 1
ATOM 655 C C . SER A 1 90 ? 6.016 9.324 -4.113 1.00 87.38 90 SER A C 1
ATOM 657 O O . SER A 1 90 ? 5.623 8.921 -5.205 1.00 87.38 90 SER A O 1
ATOM 659 N N . SER A 1 91 ? 5.190 9.693 -3.136 1.00 85.00 91 SER A N 1
ATOM 660 C CA . SER A 1 91 ? 3.738 9.795 -3.274 1.00 85.00 91 SER A CA 1
ATOM 661 C C . SER A 1 91 ? 3.275 11.048 -2.519 1.00 85.00 91 SER A C 1
ATOM 663 O O . SER A 1 91 ? 3.204 11.030 -1.290 1.00 85.00 91 SER A O 1
ATOM 665 N N . PRO A 1 92 ? 3.103 12.188 -3.212 1.00 76.06 92 PRO A N 1
ATOM 666 C CA . PRO A 1 92 ? 2.848 13.490 -2.586 1.00 76.06 92 PRO A CA 1
ATOM 667 C C . PRO A 1 92 ? 1.435 13.634 -2.006 1.00 76.06 92 PRO A C 1
ATOM 669 O O . PRO A 1 92 ? 1.191 14.522 -1.194 1.00 76.06 92 PRO A O 1
ATOM 672 N N . ASP A 1 93 ? 0.513 12.785 -2.438 1.00 78.75 93 ASP A N 1
ATOM 673 C CA . ASP A 1 93 ? -0.908 12.765 -2.098 1.00 78.75 93 ASP A CA 1
ATOM 674 C C . ASP A 1 93 ? -1.317 11.469 -1.384 1.00 78.75 93 ASP A C 1
ATOM 676 O O . ASP A 1 93 ? -2.506 11.173 -1.258 1.00 78.75 93 ASP A O 1
ATOM 680 N N . TRP A 1 94 ? -0.335 10.715 -0.878 1.00 65.88 94 TRP A N 1
ATOM 681 C CA . TRP A 1 94 ? -0.591 9.587 0.009 1.00 65.88 94 TRP A CA 1
ATOM 682 C C . TRP A 1 94 ? -1.347 10.063 1.250 1.00 65.88 94 TRP A C 1
ATOM 684 O O . TRP A 1 94 ? -0.936 11.00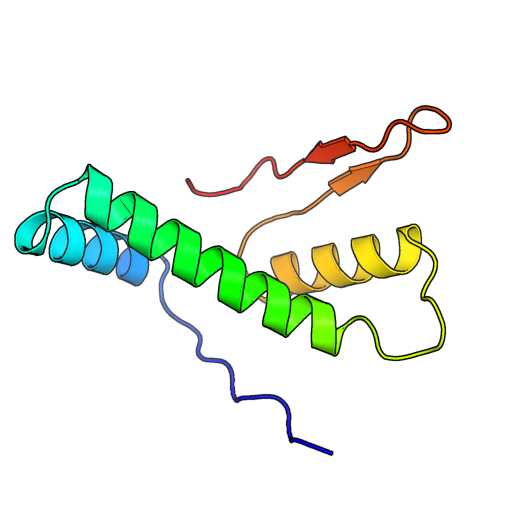4 1.928 1.00 65.88 94 TRP A O 1
ATOM 694 N N . SER A 1 95 ? -2.472 9.415 1.539 1.00 53.28 95 SER A N 1
ATOM 695 C CA . SER A 1 95 ? -3.431 9.873 2.546 1.00 53.28 95 SER A CA 1
ATOM 696 C C . SER A 1 95 ? -3.178 9.361 3.974 1.00 53.28 95 SER A C 1
ATOM 698 O O . SER A 1 95 ? -4.083 9.477 4.804 1.00 53.28 95 SER A O 1
ATOM 700 N N . GLU A 1 96 ? -2.018 8.762 4.277 1.00 49.19 96 GLU A N 1
ATOM 701 C CA . GLU A 1 96 ? -1.637 8.436 5.672 1.00 49.19 96 GLU A CA 1
ATOM 702 C C . GLU A 1 96 ? -0.892 9.560 6.390 1.00 49.19 96 GLU A C 1
ATOM 704 O O . GLU A 1 96 ? 0.015 10.171 5.783 1.00 49.19 96 GLU A O 1
#